Protein AF-A0A9X4BJ45-F1 (afdb_monomer_lite)

InterPro domains:
  IPR012823 Flagellar export FliJ [PF02050] (4-134)
  IPR012823 Flagellar export FliJ [TIGR02473] (4-134)
  IPR052570 Flagellar FliJ [PTHR38786] (2-135)
  IPR053716 Flagellar assembly and chemotaxis effector [G3DSA:1.10.287.1700] (1-138)

Secondary structure (DSSP, 8-state):
--HHHHHHHHHHHHHHHHHHHHHHHHHHHHHHHHHHHHHHHHHHHHHHHHS---S--HHHHHHHHHHHHHHHHHHHHHHHHHHHHHHHHHHHHHHHHHHHHHHHHHHHHHHHHHHHHHHHHHHHHHHHHHHHHHS--PPP----

Radius of gyration: 35.53 Å; chains: 1; bounding box: 84×29×111 Å

pLDDT: mean 88.71, std 12.96, range [43.03, 98.62]

Sequence (144 aa):
MNSRRLKTIRQLADLREREQARRYAAEQRVAEAQARRLDDIERYIAEYEGARLGTLAPALLANHLAFVAQLGEAREQQRRQVANAALACEAERGRLVEARRGAAVYERLSDTLAARERAEAESRAQGELDEHGQHPRTPTDQRR

Organism: NCBI:txid2983605

Structure (mmCIF, N/CA/C/O backbone):
data_AF-A0A9X4BJ45-F1
#
_entry.id   AF-A0A9X4BJ45-F1
#
loop_
_atom_site.group_PDB
_atom_site.id
_atom_site.type_symbol
_atom_site.label_atom_id
_atom_site.label_alt_id
_atom_site.label_comp_id
_atom_site.label_asym_id
_atom_site.label_entity_id
_atom_site.label_seq_id
_atom_site.pdbx_PDB_ins_code
_atom_site.Cartn_x
_atom_site.Cartn_y
_atom_site.Cartn_z
_atom_site.occupancy
_atom_site.B_iso_or_equiv
_atom_site.auth_seq_id
_atom_site.auth_comp_id
_atom_site.auth_asym_id
_atom_site.auth_atom_id
_atom_site.pdbx_PDB_model_num
ATOM 1 N N . MET A 1 1 ? 18.385 11.209 -31.054 1.00 58.72 1 MET A N 1
ATOM 2 C CA . MET A 1 1 ? 18.155 10.696 -29.682 1.00 58.72 1 MET A CA 1
ATOM 3 C C . MET A 1 1 ? 18.912 9.380 -29.578 1.00 58.72 1 MET A C 1
ATOM 5 O O . MET A 1 1 ? 18.693 8.533 -30.425 1.00 58.72 1 MET A O 1
ATOM 9 N N . ASN A 1 2 ? 19.863 9.239 -28.649 1.00 73.94 2 ASN A N 1
ATOM 10 C CA . ASN A 1 2 ? 20.831 8.128 -28.686 1.00 73.94 2 ASN A CA 1
ATOM 11 C C . ASN A 1 2 ? 20.325 6.933 -27.861 1.00 73.94 2 ASN A C 1
ATOM 13 O O . ASN A 1 2 ? 19.877 7.139 -26.730 1.00 73.94 2 ASN A O 1
ATOM 17 N N . SER A 1 3 ? 20.469 5.705 -28.373 1.00 78.06 3 SER A N 1
ATOM 18 C CA . SER A 1 3 ? 20.033 4.445 -27.731 1.00 78.06 3 SER A CA 1
ATOM 19 C C . SER A 1 3 ? 20.503 4.302 -26.273 1.00 78.06 3 SER A C 1
ATOM 21 O O . SER A 1 3 ? 19.721 3.967 -25.380 1.00 78.06 3 SER A O 1
ATOM 23 N N . ARG A 1 4 ? 21.731 4.747 -25.963 1.00 83.88 4 ARG A N 1
ATOM 24 C CA . ARG A 1 4 ? 22.251 4.801 -24.584 1.00 83.88 4 ARG A CA 1
ATOM 25 C C . ARG A 1 4 ? 21.410 5.667 -23.636 1.00 83.88 4 ARG A C 1
ATOM 27 O O . ARG A 1 4 ? 21.177 5.259 -22.504 1.00 83.88 4 ARG A O 1
ATOM 34 N N . ARG A 1 5 ? 20.947 6.845 -24.078 1.00 87.81 5 ARG A N 1
ATOM 35 C CA . ARG A 1 5 ? 20.124 7.747 -23.247 1.00 87.81 5 ARG A CA 1
ATOM 36 C C . ARG A 1 5 ? 18.744 7.150 -22.993 1.00 87.81 5 ARG A C 1
ATOM 38 O O . ARG A 1 5 ? 18.255 7.226 -21.872 1.00 87.81 5 ARG A O 1
ATOM 45 N N . LEU A 1 6 ? 18.142 6.527 -24.006 1.00 89.00 6 LEU A N 1
ATOM 46 C CA . LEU A 1 6 ? 16.838 5.886 -23.853 1.00 89.00 6 LEU A CA 1
ATOM 47 C C . LEU A 1 6 ? 16.898 4.702 -22.880 1.00 89.00 6 LEU A C 1
ATOM 49 O O . LEU A 1 6 ? 16.036 4.588 -22.014 1.00 89.00 6 LEU A O 1
ATOM 53 N N . LYS A 1 7 ? 17.956 3.884 -22.947 1.00 88.50 7 LYS A N 1
ATOM 54 C CA . LYS A 1 7 ? 18.186 2.798 -21.985 1.00 88.50 7 LYS A CA 1
ATOM 55 C C . LYS A 1 7 ? 18.253 3.312 -20.543 1.00 88.50 7 LYS A C 1
ATOM 57 O O . LYS A 1 7 ? 17.657 2.701 -19.661 1.00 88.50 7 LYS A O 1
ATOM 62 N N . THR A 1 8 ? 18.926 4.441 -20.308 1.00 92.44 8 THR A N 1
ATOM 63 C CA . THR A 1 8 ? 18.978 5.084 -18.984 1.00 92.44 8 THR A CA 1
ATOM 64 C C . THR A 1 8 ? 17.608 5.597 -18.537 1.00 92.44 8 THR A C 1
ATOM 66 O O . THR A 1 8 ? 17.234 5.398 -17.385 1.00 92.44 8 THR A O 1
ATOM 69 N N . ILE A 1 9 ? 16.835 6.219 -19.434 1.00 92.94 9 ILE A N 1
ATOM 70 C CA . ILE A 1 9 ? 15.478 6.691 -19.115 1.00 92.94 9 ILE A CA 1
ATOM 71 C C . ILE A 1 9 ? 14.560 5.513 -18.767 1.00 92.94 9 ILE A C 1
ATOM 73 O O . ILE A 1 9 ? 13.836 5.590 -17.777 1.00 92.94 9 ILE A O 1
ATOM 77 N N . ARG A 1 10 ? 14.643 4.403 -19.512 1.00 92.75 10 ARG A N 1
ATOM 78 C CA . ARG A 1 10 ? 13.910 3.168 -19.206 1.00 92.75 10 ARG A CA 1
ATOM 79 C C . ARG A 1 10 ? 14.272 2.634 -17.822 1.00 92.75 10 ARG A C 1
ATOM 81 O O . ARG A 1 10 ? 13.388 2.418 -17.009 1.00 92.75 10 ARG A O 1
ATOM 88 N N . GLN A 1 11 ? 15.566 2.518 -17.515 1.00 93.94 11 GLN A N 1
ATOM 89 C CA . GLN A 1 11 ? 16.019 2.084 -16.188 1.00 93.94 11 GLN A CA 1
ATOM 90 C C . GLN A 1 11 ? 15.477 2.982 -15.068 1.00 93.94 11 GLN A C 1
ATOM 92 O O . GLN A 1 11 ? 15.063 2.483 -14.026 1.00 93.94 11 GLN A O 1
ATOM 97 N N . LEU A 1 12 ? 15.449 4.301 -15.277 1.00 95.50 12 LEU A N 1
ATOM 98 C CA . LEU A 1 12 ? 14.880 5.232 -14.305 1.00 95.50 12 LEU A CA 1
ATOM 99 C C . LEU A 1 12 ? 13.362 5.048 -14.148 1.00 95.50 12 LEU A C 1
ATOM 101 O O . LEU A 1 12 ? 12.853 5.139 -13.032 1.00 95.50 12 LEU A O 1
ATOM 105 N N . ALA A 1 13 ? 12.641 4.788 -15.240 1.00 94.75 13 ALA A N 1
ATOM 106 C CA . ALA A 1 13 ? 11.210 4.503 -15.203 1.00 94.75 13 ALA A CA 1
ATOM 107 C C . ALA A 1 13 ? 10.909 3.194 -14.451 1.00 94.75 13 ALA A C 1
ATOM 109 O O . ALA A 1 13 ? 10.059 3.202 -13.563 1.00 94.75 13 ALA A O 1
ATOM 110 N N . ASP A 1 14 ? 11.670 2.127 -14.706 1.00 95.19 14 ASP A N 1
ATOM 111 C CA . ASP A 1 14 ? 11.542 0.842 -14.002 1.00 95.19 14 ASP A CA 1
ATOM 112 C C . ASP A 1 14 ? 11.803 0.996 -12.495 1.00 95.19 14 ASP A C 1
ATOM 114 O O . ASP A 1 14 ? 11.106 0.417 -11.660 1.00 95.19 14 ASP A O 1
ATOM 118 N N . LEU A 1 15 ? 12.814 1.789 -12.119 1.00 96.62 15 LEU A N 1
ATOM 119 C CA . LEU A 1 15 ? 13.113 2.075 -10.714 1.00 96.62 15 LEU A CA 1
ATOM 120 C C . LEU A 1 15 ? 11.959 2.816 -10.032 1.00 96.62 15 LEU A C 1
ATOM 122 O O . LEU A 1 15 ? 11.574 2.442 -8.924 1.00 96.62 15 LEU A O 1
ATOM 126 N N . ARG A 1 16 ? 11.381 3.817 -10.704 1.00 96.00 16 ARG A N 1
ATOM 127 C CA . ARG A 1 16 ? 10.213 4.557 -10.206 1.00 96.00 16 ARG A CA 1
ATOM 128 C C . ARG A 1 16 ? 8.994 3.656 -10.054 1.00 96.00 16 ARG A C 1
ATOM 130 O O . ARG A 1 16 ? 8.321 3.732 -9.032 1.00 96.00 16 ARG A O 1
ATOM 137 N N . GLU A 1 17 ? 8.727 2.780 -11.022 1.00 97.31 17 GLU A N 1
ATOM 138 C CA . GLU A 1 17 ? 7.636 1.808 -10.921 1.00 97.31 17 GLU A CA 1
ATOM 139 C C . GLU A 1 17 ? 7.821 0.893 -9.705 1.00 97.31 17 GLU A C 1
ATOM 141 O O . GLU A 1 17 ? 6.902 0.727 -8.903 1.00 97.31 17 GLU A O 1
ATOM 146 N N . ARG A 1 18 ? 9.025 0.339 -9.520 1.00 97.88 18 ARG A N 1
ATOM 147 C CA . ARG A 1 18 ? 9.338 -0.541 -8.384 1.00 97.88 18 ARG A CA 1
ATOM 148 C C . ARG A 1 18 ? 9.207 0.174 -7.047 1.00 97.88 18 ARG A C 1
ATOM 150 O O . ARG A 1 18 ? 8.698 -0.410 -6.093 1.00 97.88 18 ARG A O 1
ATOM 157 N N . GLU A 1 19 ? 9.676 1.414 -6.958 1.00 97.75 19 GLU A N 1
ATOM 158 C CA . GLU A 1 19 ? 9.511 2.232 -5.758 1.00 97.75 19 GLU A CA 1
ATOM 159 C C . GLU A 1 19 ? 8.027 2.449 -5.454 1.00 97.75 19 GLU A C 1
ATOM 161 O O . GLU A 1 19 ? 7.578 2.221 -4.330 1.00 97.75 19 GLU A O 1
ATOM 166 N N . GLN A 1 20 ? 7.250 2.799 -6.473 1.00 97.88 20 GLN A N 1
ATOM 167 C CA . GLN A 1 20 ? 5.827 3.049 -6.332 1.00 97.88 20 GLN A CA 1
ATOM 168 C C . GLN A 1 20 ? 5.043 1.779 -5.968 1.00 97.88 20 GLN A C 1
ATOM 170 O O . GLN A 1 20 ? 4.125 1.828 -5.152 1.00 97.88 20 GLN A O 1
ATOM 175 N N . ALA A 1 21 ? 5.454 0.621 -6.488 1.00 98.06 21 ALA A N 1
ATOM 176 C CA . ALA A 1 21 ? 4.894 -0.673 -6.117 1.00 98.06 21 ALA A CA 1
ATOM 177 C C . ALA A 1 21 ? 5.170 -1.011 -4.645 1.00 98.06 21 ALA A C 1
ATOM 179 O O . ALA A 1 21 ? 4.289 -1.520 -3.953 1.00 98.06 21 ALA A O 1
ATOM 180 N N . ARG A 1 22 ? 6.368 -0.688 -4.136 1.00 98.31 22 ARG A N 1
ATOM 181 C CA . ARG A 1 22 ? 6.707 -0.862 -2.713 1.00 98.31 22 ARG A CA 1
ATOM 182 C C . ARG A 1 22 ? 5.863 0.037 -1.815 1.00 98.31 22 ARG A C 1
ATOM 184 O O . ARG A 1 22 ? 5.405 -0.436 -0.779 1.00 98.31 22 ARG A O 1
ATOM 191 N N . ARG A 1 23 ? 5.653 1.297 -2.211 1.00 98.06 23 ARG A N 1
ATOM 192 C CA . ARG A 1 23 ? 4.795 2.250 -1.484 1.00 98.06 23 ARG A CA 1
ATOM 193 C C . ARG A 1 23 ? 3.348 1.769 -1.444 1.00 98.06 23 ARG A C 1
ATOM 195 O O . ARG A 1 23 ? 2.792 1.639 -0.362 1.00 98.06 23 ARG A O 1
ATOM 202 N N . TYR A 1 24 ? 2.790 1.383 -2.592 1.00 98.44 24 TYR A N 1
ATOM 203 C CA . TYR A 1 24 ? 1.451 0.796 -2.663 1.00 98.44 24 TYR A CA 1
ATOM 204 C C . TYR A 1 24 ? 1.312 -0.443 -1.764 1.00 98.44 24 TYR A C 1
ATOM 206 O O . TYR A 1 24 ? 0.385 -0.526 -0.966 1.00 98.44 24 TYR A O 1
ATOM 214 N N . ALA A 1 25 ? 2.274 -1.369 -1.808 1.00 98.38 25 ALA A N 1
ATOM 215 C CA . ALA A 1 25 ? 2.258 -2.556 -0.953 1.00 98.38 25 ALA A CA 1
ATOM 216 C C . ALA A 1 25 ? 2.414 -2.240 0.548 1.00 98.38 25 ALA A C 1
ATOM 218 O O . ALA A 1 25 ? 2.042 -3.059 1.390 1.00 98.38 25 ALA A O 1
ATOM 219 N N . ALA A 1 26 ? 3.025 -1.110 0.912 1.00 98.12 26 ALA A N 1
ATOM 220 C CA . ALA A 1 26 ? 3.093 -0.654 2.298 1.00 98.12 26 ALA A CA 1
ATOM 221 C C . ALA A 1 26 ? 1.736 -0.099 2.754 1.00 98.12 26 ALA A C 1
ATOM 223 O O . ALA A 1 26 ? 1.221 -0.553 3.773 1.00 98.12 26 ALA A O 1
ATOM 224 N N . GLU A 1 27 ? 1.122 0.787 1.965 1.00 97.88 27 GLU A N 1
ATOM 225 C CA . GLU A 1 27 ? -0.207 1.338 2.269 1.00 97.88 27 GLU A CA 1
ATOM 226 C C . GLU A 1 27 ? -1.291 0.261 2.300 1.00 97.88 27 GLU A C 1
ATOM 228 O O . GLU A 1 27 ? -2.147 0.263 3.181 1.00 97.88 27 GLU A O 1
ATOM 233 N N . GLN A 1 28 ? -1.216 -0.726 1.405 1.00 98.19 28 GLN A N 1
ATOM 234 C CA . GLN A 1 28 ? -2.128 -1.864 1.420 1.00 98.19 28 GLN A CA 1
ATOM 235 C C . GLN A 1 28 ? -2.044 -2.636 2.746 1.00 98.19 28 GLN A C 1
ATOM 237 O O . GLN A 1 28 ? -3.071 -2.943 3.346 1.00 98.19 28 GLN A O 1
ATOM 242 N N . ARG A 1 29 ? -0.830 -2.895 3.253 1.00 98.38 29 ARG A N 1
ATOM 243 C CA . ARG A 1 29 ? -0.639 -3.559 4.554 1.00 98.38 29 ARG A CA 1
ATOM 244 C C . ARG A 1 29 ? -1.194 -2.732 5.712 1.00 98.38 29 ARG A C 1
ATOM 246 O O . ARG A 1 29 ? -1.762 -3.305 6.639 1.00 98.38 29 ARG A O 1
ATOM 253 N N . VAL A 1 30 ? -1.054 -1.407 5.660 1.00 98.19 30 VAL A N 1
ATOM 254 C CA . VAL A 1 30 ? -1.653 -0.506 6.656 1.00 98.19 30 VAL A CA 1
ATOM 255 C C . VAL A 1 30 ? -3.179 -0.581 6.594 1.00 98.19 30 VAL A C 1
ATOM 257 O O . VAL A 1 30 ? -3.808 -0.782 7.630 1.00 98.19 30 VAL A O 1
ATOM 260 N N . ALA A 1 31 ? -3.779 -0.486 5.406 1.00 98.31 31 ALA A N 1
ATOM 261 C CA . ALA A 1 31 ? -5.227 -0.577 5.233 1.00 98.31 31 ALA A CA 1
ATOM 262 C C . ALA A 1 31 ? -5.786 -1.920 5.733 1.00 98.31 31 ALA A C 1
ATOM 264 O O . ALA A 1 31 ? -6.765 -1.939 6.479 1.00 98.31 31 ALA A O 1
ATOM 265 N N . GLU A 1 32 ? -5.125 -3.033 5.405 1.00 98.31 32 GLU A N 1
ATOM 266 C CA . GLU A 1 32 ? -5.492 -4.366 5.893 1.00 98.31 32 GLU A CA 1
ATOM 267 C C . GLU A 1 32 ? -5.399 -4.468 7.422 1.00 98.31 32 GLU A C 1
ATOM 269 O O . GLU A 1 32 ? -6.297 -5.016 8.059 1.00 98.31 32 GLU A O 1
ATOM 274 N N . ALA A 1 33 ? -4.343 -3.921 8.031 1.00 98.25 33 ALA A N 1
ATOM 275 C CA . ALA A 1 33 ? -4.189 -3.919 9.484 1.00 98.25 33 ALA A CA 1
ATOM 276 C C . ALA A 1 33 ? -5.280 -3.089 10.179 1.00 98.25 33 ALA A C 1
ATOM 278 O O . ALA A 1 33 ? -5.845 -3.530 11.181 1.00 98.25 33 ALA A O 1
ATOM 279 N N . GLN A 1 34 ? -5.615 -1.916 9.633 1.00 98.12 34 GLN A N 1
ATOM 280 C CA . GLN A 1 34 ? -6.676 -1.066 10.176 1.00 98.12 34 GLN A CA 1
A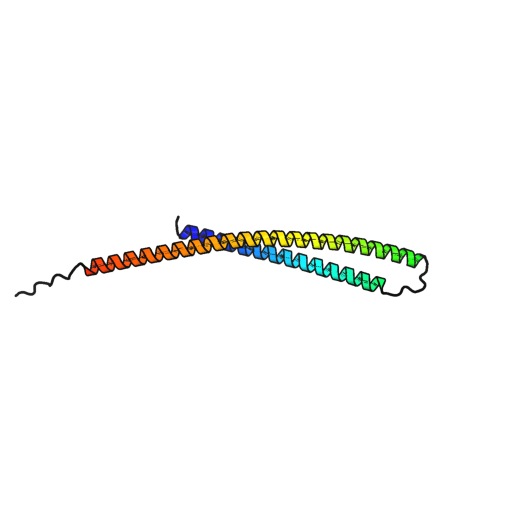TOM 281 C C . GLN A 1 34 ? -8.054 -1.723 10.047 1.00 98.12 34 GLN A C 1
ATOM 283 O O . GLN A 1 34 ? -8.862 -1.627 10.971 1.00 98.12 34 GLN A O 1
ATOM 288 N N . ALA A 1 35 ? -8.314 -2.413 8.932 1.00 98.31 35 ALA A N 1
ATOM 289 C CA . ALA A 1 35 ? -9.558 -3.145 8.718 1.00 98.31 35 ALA A CA 1
ATOM 290 C C . ALA A 1 35 ? -9.701 -4.324 9.692 1.00 98.31 35 ALA A C 1
ATOM 292 O O . ALA A 1 35 ? -10.756 -4.482 10.296 1.00 98.31 35 ALA A O 1
ATOM 293 N N . ARG A 1 36 ? -8.630 -5.099 9.915 1.00 98.38 36 ARG A N 1
ATOM 294 C CA . ARG A 1 36 ? -8.628 -6.184 10.916 1.00 98.38 36 ARG A CA 1
ATOM 295 C C . ARG A 1 36 ? -8.899 -5.660 12.320 1.00 98.38 36 ARG A C 1
ATOM 297 O O . ARG A 1 36 ? -9.752 -6.189 13.014 1.00 98.38 36 ARG A O 1
ATOM 304 N N . ARG A 1 37 ? -8.236 -4.568 12.709 1.00 97.69 37 ARG A N 1
ATOM 305 C CA . ARG A 1 37 ? -8.472 -3.936 14.011 1.00 97.69 37 ARG A CA 1
ATOM 306 C C . ARG A 1 37 ? -9.919 -3.451 14.171 1.00 97.69 37 ARG A C 1
ATOM 308 O O . ARG A 1 37 ? -10.438 -3.490 15.280 1.00 97.69 37 ARG A O 1
ATOM 315 N N . LEU A 1 38 ? -10.558 -2.972 13.100 1.00 98.25 38 LEU A N 1
ATOM 316 C CA . LEU A 1 38 ? -11.976 -2.610 13.142 1.00 98.25 38 LEU A CA 1
ATOM 317 C C . LEU A 1 38 ? -12.859 -3.840 13.372 1.00 98.25 38 LEU A C 1
ATOM 319 O O . LEU A 1 38 ? -13.710 -3.789 14.254 1.00 98.25 38 LEU A O 1
ATOM 323 N N . ASP A 1 39 ? -12.617 -4.929 12.638 1.00 98.12 39 ASP A N 1
ATOM 324 C CA . ASP A 1 39 ? -13.338 -6.198 12.812 1.00 98.12 39 ASP A CA 1
ATOM 325 C C . ASP A 1 39 ? -13.205 -6.729 14.248 1.00 98.12 39 ASP A C 1
ATOM 327 O O . ASP A 1 39 ? -14.197 -7.112 14.866 1.00 98.12 39 ASP A O 1
ATOM 331 N N . ASP A 1 40 ? -12.001 -6.663 14.824 1.00 97.19 40 ASP A N 1
ATOM 332 C CA . ASP A 1 40 ? -11.752 -7.060 16.212 1.00 97.19 40 ASP A CA 1
ATOM 333 C C . ASP A 1 40 ? -12.569 -6.213 17.208 1.00 97.19 40 ASP A C 1
ATOM 335 O O . ASP A 1 40 ? -13.159 -6.755 18.144 1.00 97.19 40 ASP A O 1
ATOM 339 N N . ILE A 1 41 ? -12.640 -4.889 17.009 1.00 95.81 41 ILE A N 1
ATOM 340 C CA . ILE A 1 41 ? -13.437 -3.986 17.860 1.00 95.81 41 ILE A CA 1
ATOM 341 C C . ILE A 1 41 ? -14.933 -4.274 17.710 1.00 95.81 41 ILE A C 1
ATOM 343 O O . ILE A 1 41 ? -15.649 -4.333 18.708 1.00 95.81 41 ILE A O 1
ATOM 347 N N . GLU A 1 42 ? -15.420 -4.449 16.483 1.00 95.75 42 GLU A N 1
ATOM 348 C CA . GLU A 1 42 ? -16.834 -4.724 16.214 1.00 95.75 42 GLU A CA 1
ATOM 349 C C . GLU A 1 42 ? -17.265 -6.068 16.808 1.00 95.75 42 GLU A C 1
ATOM 351 O O . GLU A 1 42 ? -18.322 -6.155 17.436 1.00 95.75 42 GLU A O 1
ATOM 356 N N . ARG A 1 43 ? -16.410 -7.087 16.697 1.00 95.75 43 ARG A N 1
ATOM 357 C CA . ARG A 1 43 ? -16.615 -8.391 17.328 1.00 95.75 43 ARG A CA 1
ATOM 358 C C . ARG A 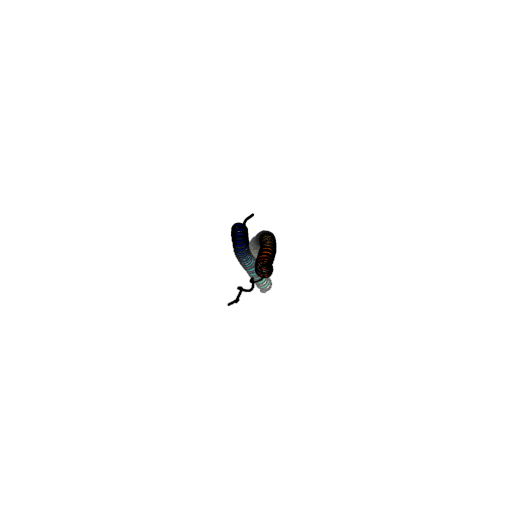1 43 ? -16.632 -8.285 18.846 1.00 95.75 43 ARG A C 1
ATOM 360 O O . ARG A 1 43 ? -17.552 -8.801 19.472 1.00 95.75 43 ARG A O 1
ATOM 367 N N . TYR A 1 44 ? -15.665 -7.578 19.429 1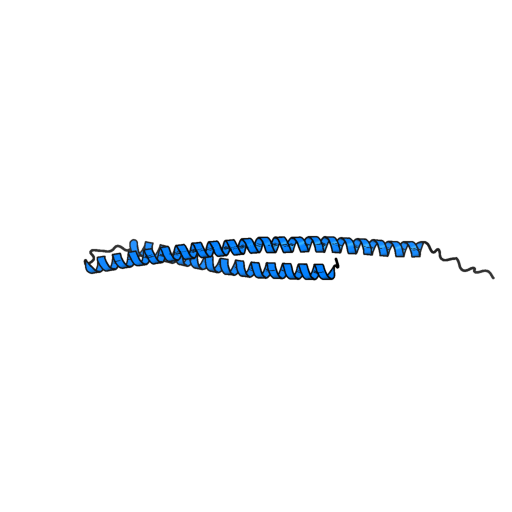.00 94.12 44 TYR A N 1
ATOM 368 C CA . TYR A 1 44 ? -15.613 -7.361 20.871 1.00 94.12 44 TYR A CA 1
ATOM 369 C C . TYR A 1 44 ? -16.873 -6.659 21.391 1.00 94.12 44 TYR A C 1
ATOM 371 O O . TYR A 1 44 ? -17.427 -7.072 22.405 1.00 94.12 44 TYR A O 1
ATOM 379 N N . ILE A 1 45 ? -17.365 -5.637 20.682 1.00 91.88 45 ILE A N 1
ATOM 380 C CA . ILE A 1 45 ? -18.621 -4.953 21.024 1.00 91.88 45 ILE A CA 1
ATOM 381 C C . ILE A 1 45 ? -19.799 -5.930 20.976 1.00 91.88 45 ILE A C 1
ATOM 383 O O . ILE A 1 45 ? -20.567 -5.994 21.931 1.00 91.88 45 ILE A O 1
ATOM 387 N N . ALA A 1 46 ? -19.923 -6.720 19.906 1.00 90.94 46 ALA A N 1
ATOM 388 C CA . ALA A 1 46 ? -21.013 -7.683 19.761 1.00 90.94 46 ALA A CA 1
ATOM 389 C C . ALA A 1 46 ? -20.998 -8.758 20.865 1.00 90.94 46 ALA A C 1
ATOM 391 O O . ALA A 1 46 ? -22.044 -9.108 21.413 1.00 90.94 46 ALA A O 1
ATOM 392 N N . GLU A 1 47 ? -19.815 -9.259 21.225 1.00 90.81 47 GLU A N 1
ATOM 393 C CA . GLU A 1 47 ? -19.636 -10.202 22.333 1.00 90.81 47 GLU A CA 1
ATOM 394 C C . GLU A 1 47 ? -19.974 -9.560 23.686 1.00 90.81 47 GLU A C 1
ATOM 396 O O . GLU A 1 47 ? -20.630 -10.182 24.525 1.00 90.81 47 GLU A O 1
ATOM 401 N N . TYR A 1 48 ? -19.571 -8.303 23.886 1.00 87.88 48 TYR A N 1
ATOM 402 C CA . TYR A 1 48 ? -19.819 -7.555 25.114 1.00 87.88 48 TYR A CA 1
ATOM 403 C C . TYR A 1 48 ? -21.308 -7.234 25.319 1.00 87.88 48 TYR A C 1
ATOM 405 O O . TYR A 1 48 ? -21.813 -7.367 26.431 1.00 87.88 48 TYR A O 1
ATOM 413 N N . GLU A 1 49 ? -22.027 -6.863 24.257 1.00 84.38 49 GLU A N 1
ATOM 414 C CA . GLU A 1 49 ? -23.478 -6.624 24.285 1.00 84.38 49 GLU A CA 1
ATOM 415 C C . GLU A 1 49 ? -24.286 -7.929 24.414 1.00 84.38 49 GLU A C 1
ATOM 417 O O . GLU A 1 49 ? -25.341 -7.953 25.051 1.00 84.38 49 GLU A O 1
ATOM 422 N N . GLY A 1 50 ? -23.796 -9.031 23.835 1.00 79.12 50 GLY A N 1
ATOM 423 C CA . GLY A 1 50 ? -24.427 -10.352 23.915 1.00 79.12 50 GLY A CA 1
ATOM 424 C C . GLY A 1 50 ? -24.275 -11.043 25.277 1.00 79.12 50 GLY A C 1
ATOM 425 O O . GLY A 1 50 ? -25.050 -11.949 25.606 1.00 79.12 50 GLY A O 1
ATOM 426 N N . ALA A 1 51 ? -23.304 -10.622 26.092 1.00 79.38 51 ALA A N 1
ATOM 427 C CA . ALA A 1 51 ? -23.132 -11.118 27.449 1.00 79.38 51 ALA A CA 1
ATOM 428 C C . ALA A 1 51 ? -24.313 -10.664 28.325 1.00 79.38 51 ALA A C 1
ATOM 430 O O . ALA A 1 51 ? -24.456 -9.489 28.652 1.00 79.38 51 ALA A O 1
ATOM 431 N N . ARG A 1 52 ? -25.184 -11.607 28.722 1.00 62.34 52 ARG A N 1
ATOM 432 C CA . ARG A 1 52 ? -26.344 -11.319 29.583 1.00 62.34 52 ARG A CA 1
ATOM 433 C C . ARG A 1 52 ? -25.902 -10.648 30.882 1.00 62.34 52 ARG A C 1
ATOM 435 O O . ARG A 1 52 ? -25.379 -11.295 31.788 1.00 62.34 52 ARG A O 1
ATOM 442 N N . LEU A 1 53 ? -26.212 -9.366 30.996 1.00 65.31 53 LEU A N 1
ATOM 443 C CA . LEU A 1 53 ? -26.145 -8.632 32.246 1.00 65.31 53 LEU A CA 1
ATOM 444 C C . LEU A 1 53 ? -27.348 -9.075 33.084 1.00 65.31 53 LEU A C 1
ATOM 446 O O . LEU A 1 53 ? -28.493 -8.807 32.727 1.00 65.31 53 LEU A O 1
ATOM 450 N N . GLY A 1 54 ? -27.104 -9.829 34.159 1.00 67.94 54 GLY A N 1
ATOM 451 C CA . GLY A 1 54 ? -28.141 -10.166 35.140 1.00 67.94 54 GLY A CA 1
ATOM 452 C C . GLY A 1 54 ? -28.692 -8.917 35.844 1.00 67.94 54 GLY A C 1
ATOM 453 O O . GLY A 1 54 ? -28.495 -7.789 35.397 1.00 67.94 54 GLY A O 1
ATOM 454 N N . THR A 1 55 ? -29.353 -9.081 36.991 1.00 65.19 55 THR A N 1
ATOM 455 C CA . THR A 1 55 ? -29.743 -7.941 37.841 1.00 65.19 55 THR A CA 1
ATOM 456 C C . THR A 1 55 ? -28.497 -7.209 38.351 1.00 65.19 55 THR A C 1
ATOM 458 O O . THR A 1 55 ? -27.923 -7.578 39.375 1.00 65.19 55 THR A O 1
ATOM 461 N N . LEU A 1 56 ? -28.050 -6.194 37.609 1.00 69.69 56 LEU A N 1
ATOM 462 C CA . LEU A 1 56 ? -26.927 -5.340 37.972 1.00 69.69 56 LEU A CA 1
ATOM 463 C C . LEU A 1 56 ? -27.358 -4.303 39.010 1.00 69.69 56 LEU A C 1
ATOM 465 O O . LEU A 1 56 ? -28.430 -3.706 38.914 1.00 69.69 56 LEU A O 1
ATOM 469 N N . ALA A 1 57 ? -26.478 -4.036 39.974 1.00 76.00 57 ALA A N 1
ATOM 470 C CA . ALA A 1 57 ? -26.619 -2.878 40.847 1.00 76.00 57 ALA A CA 1
ATOM 471 C C . ALA A 1 57 ? -26.589 -1.572 40.014 1.00 76.00 57 ALA A C 1
ATOM 473 O O . ALA A 1 57 ? -25.843 -1.505 39.033 1.00 76.00 57 ALA A O 1
ATOM 474 N N . PRO A 1 58 ? -27.310 -0.503 40.407 1.00 77.00 58 PRO A N 1
ATOM 475 C CA . PRO A 1 58 ? -27.396 0.741 39.629 1.00 77.00 58 PRO A CA 1
ATOM 476 C C . PRO A 1 58 ? -26.042 1.367 39.247 1.00 77.00 58 PRO A C 1
ATOM 478 O O . PRO A 1 58 ? -25.884 1.876 38.141 1.00 77.00 58 PRO A O 1
ATOM 481 N N . ALA A 1 59 ? -25.035 1.282 40.123 1.00 78.06 59 ALA A N 1
ATOM 482 C CA . ALA A 1 59 ? -23.682 1.770 39.834 1.00 78.06 59 ALA A CA 1
ATOM 483 C C . ALA A 1 59 ? -22.971 0.957 38.731 1.00 78.06 59 ALA A C 1
ATOM 485 O O . ALA A 1 59 ? -22.243 1.518 37.915 1.00 78.06 59 ALA A O 1
ATOM 486 N N . LEU A 1 60 ? -23.211 -0.358 38.667 1.00 82.50 60 LEU A N 1
ATOM 487 C CA . LEU A 1 60 ? -22.665 -1.219 37.613 1.00 82.50 60 LEU A CA 1
ATOM 488 C C . LEU A 1 60 ? -23.339 -0.948 36.266 1.00 82.50 60 LEU A C 1
ATOM 490 O O . LEU A 1 60 ? -22.674 -1.003 35.235 1.00 82.50 60 LEU A O 1
ATOM 494 N N . LEU A 1 61 ? -24.626 -0.591 36.277 1.00 83.38 61 LEU A N 1
ATOM 495 C CA . LEU A 1 61 ? -25.342 -0.171 35.075 1.00 83.38 61 LEU A CA 1
ATOM 496 C C . LEU A 1 61 ? -24.776 1.141 34.506 1.00 83.38 61 LEU A C 1
ATOM 498 O O . LEU A 1 61 ? -24.533 1.229 33.306 1.00 83.38 61 LEU A O 1
ATOM 502 N N . ALA A 1 62 ? -24.508 2.137 35.357 1.00 85.81 62 ALA A N 1
ATOM 503 C CA . ALA A 1 62 ? -23.900 3.399 34.927 1.00 85.81 62 ALA A CA 1
ATOM 504 C C . ALA A 1 62 ? -22.500 3.196 34.315 1.00 85.81 62 ALA A C 1
ATOM 506 O O . ALA A 1 62 ? -22.211 3.732 33.245 1.00 85.81 62 ALA A O 1
ATOM 507 N N . ASN A 1 63 ? -21.657 2.373 34.950 1.00 86.56 63 ASN A N 1
ATOM 508 C CA . ASN A 1 63 ? -20.329 2.035 34.426 1.00 86.56 63 ASN A CA 1
ATOM 509 C C . ASN A 1 63 ? -20.407 1.305 33.080 1.00 86.56 63 ASN A C 1
ATOM 511 O O . ASN A 1 63 ? -19.629 1.595 32.174 1.00 86.56 63 ASN A O 1
ATOM 515 N N . HIS A 1 64 ? -21.357 0.380 32.940 1.00 86.06 64 HIS A N 1
ATOM 516 C CA . HIS A 1 64 ? -21.580 -0.338 31.692 1.00 86.06 64 HIS A CA 1
ATOM 517 C C . HIS A 1 64 ? -21.952 0.618 30.548 1.00 86.06 64 HIS A C 1
ATOM 519 O O . HIS A 1 64 ? -21.321 0.584 29.495 1.00 86.06 64 HIS A O 1
ATOM 525 N N . LEU A 1 65 ? -22.907 1.528 30.771 1.00 87.25 65 LEU A N 1
ATOM 526 C CA . LEU A 1 65 ? -23.307 2.520 29.766 1.00 87.25 65 LEU A CA 1
ATOM 527 C C . LEU A 1 65 ? -22.146 3.437 29.353 1.00 87.25 65 LEU A C 1
ATOM 529 O O . LEU A 1 65 ? -21.973 3.711 28.166 1.00 87.25 65 LEU A O 1
ATOM 533 N N . ALA A 1 66 ? -21.328 3.880 30.313 1.00 90.38 66 ALA A N 1
ATOM 534 C CA . ALA A 1 66 ? -20.1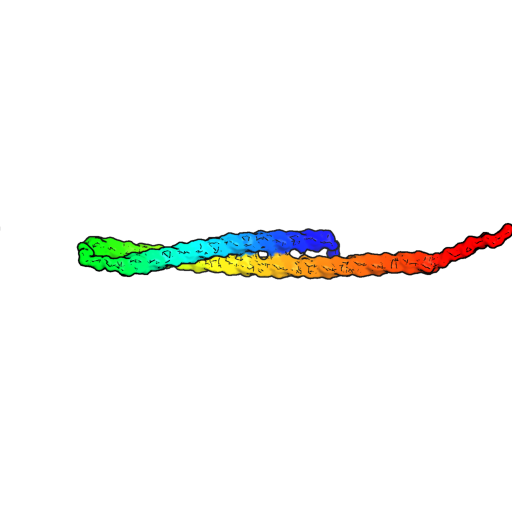54 4.702 30.029 1.00 90.38 66 ALA A CA 1
ATOM 535 C C . ALA A 1 66 ? -19.122 3.954 29.169 1.00 90.38 66 ALA A C 1
ATOM 537 O O . ALA A 1 66 ? -18.578 4.518 28.220 1.00 90.38 66 ALA A O 1
ATOM 538 N N . PHE A 1 67 ? -18.882 2.675 29.460 1.00 90.44 67 PHE A N 1
ATOM 539 C CA . PHE A 1 67 ? -17.955 1.853 28.688 1.00 90.44 67 PHE A CA 1
ATOM 540 C C . PHE A 1 67 ? -18.461 1.576 27.265 1.00 90.44 67 PHE A C 1
ATOM 542 O O . PHE A 1 67 ? -17.694 1.690 26.311 1.00 90.44 67 PHE A O 1
ATOM 549 N N . VAL A 1 68 ? -19.757 1.294 27.092 1.00 89.88 68 VAL A N 1
ATOM 550 C CA . VAL A 1 68 ? -20.372 1.138 25.761 1.00 89.88 68 VAL A CA 1
ATOM 551 C C . VAL A 1 68 ? -20.234 2.420 24.935 1.00 89.88 68 VAL A C 1
ATOM 553 O O . VAL A 1 68 ? -19.889 2.357 23.755 1.00 89.88 68 VAL A O 1
ATOM 556 N N . ALA A 1 69 ? -20.430 3.591 25.548 1.00 91.62 69 ALA A N 1
ATOM 557 C CA . ALA A 1 69 ? -20.219 4.868 24.870 1.00 91.62 69 ALA A CA 1
ATOM 558 C C . ALA A 1 69 ? -18.759 5.038 24.405 1.00 91.62 69 ALA A C 1
ATOM 560 O O . ALA A 1 69 ? -18.521 5.360 23.240 1.00 91.62 69 ALA A O 1
ATOM 561 N N . GLN A 1 70 ? -17.785 4.734 25.272 1.00 94.62 70 GLN A N 1
ATOM 562 C CA . GLN A 1 70 ? -16.359 4.768 24.923 1.00 94.62 70 GLN A CA 1
ATOM 563 C C . GLN A 1 70 ? -16.005 3.792 23.791 1.00 94.62 70 GLN A C 1
ATOM 565 O O . GLN A 1 70 ? -15.233 4.137 22.895 1.00 94.62 70 GLN A O 1
ATOM 570 N N . LEU A 1 71 ? -16.586 2.588 23.786 1.00 93.88 71 LEU A N 1
ATOM 571 C CA . LEU A 1 71 ? -16.415 1.632 22.690 1.00 93.88 71 LEU A CA 1
ATOM 572 C C . LEU A 1 71 ? -16.997 2.153 21.372 1.00 93.88 71 LEU A C 1
ATOM 574 O O . LEU A 1 71 ? -16.381 1.980 20.320 1.00 93.88 71 LEU A O 1
ATOM 578 N N . GLY A 1 72 ? -18.149 2.825 21.421 1.00 94.31 72 GLY A N 1
ATOM 579 C CA . GLY A 1 72 ? -18.743 3.484 20.259 1.00 94.31 72 GLY A CA 1
ATOM 580 C C . GLY A 1 72 ? -17.832 4.562 19.666 1.00 94.31 72 GLY A C 1
ATOM 581 O O . GLY A 1 72 ? -17.620 4.592 18.452 1.00 94.31 72 GLY A O 1
ATOM 582 N N . GLU A 1 73 ? -17.237 5.403 20.514 1.00 96.38 73 GLU A N 1
ATOM 583 C CA . GLU A 1 73 ? -16.259 6.417 20.097 1.00 96.38 73 GLU A CA 1
ATOM 584 C C . GLU A 1 73 ? -15.006 5.784 19.477 1.00 96.38 73 GLU A C 1
ATOM 586 O O . GLU A 1 73 ? -14.576 6.192 18.393 1.00 96.38 73 GLU A O 1
ATOM 591 N N . ALA A 1 74 ? -14.456 4.747 20.117 1.00 96.00 74 ALA A N 1
ATOM 592 C CA . ALA A 1 74 ? -13.296 4.015 19.615 1.00 96.00 74 ALA A CA 1
ATOM 593 C C . ALA A 1 74 ? -13.578 3.357 18.254 1.00 96.00 74 ALA A C 1
ATOM 595 O O . ALA A 1 74 ? -12.751 3.446 17.341 1.00 96.00 74 ALA A O 1
ATOM 596 N N . ARG A 1 75 ? -14.764 2.755 18.080 1.00 97.62 75 ARG A N 1
ATOM 597 C CA . ARG A 1 75 ? -15.207 2.189 16.800 1.00 97.62 75 ARG A CA 1
ATOM 598 C C . ARG A 1 75 ? -15.251 3.259 15.719 1.00 97.62 75 ARG A C 1
ATOM 600 O O . ARG A 1 75 ? -14.690 3.056 14.646 1.00 97.62 75 ARG A O 1
ATOM 607 N N . GLU A 1 76 ? -15.863 4.411 15.979 1.00 98.12 76 GLU A N 1
ATOM 608 C CA . GLU A 1 76 ? -15.945 5.467 14.965 1.00 98.12 76 GLU A CA 1
ATOM 609 C C . GLU A 1 76 ? -14.587 6.088 14.634 1.00 98.12 76 GLU A C 1
ATOM 611 O O . GLU A 1 76 ? -14.290 6.362 13.467 1.00 98.12 76 GLU A O 1
ATOM 616 N N . GLN A 1 77 ? -13.705 6.240 15.622 1.00 98.00 77 GLN A N 1
ATOM 617 C CA . GLN A 1 77 ? -12.325 6.637 15.366 1.00 98.00 77 GLN A CA 1
ATOM 618 C C . GLN A 1 77 ? -11.607 5.610 14.477 1.00 98.00 77 GLN A C 1
ATOM 620 O O . GLN A 1 77 ? -10.888 5.994 13.549 1.00 98.00 77 GLN A O 1
ATOM 625 N N . GLN A 1 78 ? -11.809 4.315 14.724 1.00 98.00 78 GLN A N 1
ATOM 626 C CA . GLN A 1 78 ? -11.216 3.250 13.923 1.00 98.00 78 GLN A CA 1
ATOM 627 C C . GLN A 1 78 ? -11.783 3.225 12.493 1.00 98.00 78 GLN A C 1
ATOM 629 O O . GLN A 1 78 ? -11.016 3.108 11.538 1.00 98.00 78 GLN A O 1
ATOM 634 N N . ARG A 1 79 ? -13.092 3.436 12.304 1.00 98.38 79 ARG A N 1
ATOM 635 C CA . ARG A 1 79 ? -13.715 3.545 10.970 1.00 98.38 79 ARG A CA 1
ATOM 636 C C . ARG A 1 79 ? -13.125 4.686 10.148 1.00 98.38 79 ARG A C 1
ATOM 638 O O . ARG A 1 79 ? -12.827 4.505 8.969 1.00 98.38 79 ARG A O 1
ATOM 645 N N . ARG A 1 80 ? -12.883 5.843 10.773 1.00 98.38 80 ARG A N 1
ATOM 646 C CA . ARG A 1 80 ? -12.191 6.970 10.120 1.00 98.38 80 ARG A CA 1
ATOM 647 C C . ARG A 1 80 ? -10.763 6.604 9.717 1.00 98.38 80 ARG A C 1
ATOM 649 O O . ARG A 1 80 ? -10.332 6.977 8.630 1.00 98.38 80 ARG A O 1
ATOM 656 N N . GLN A 1 81 ? -10.037 5.859 10.550 1.00 98.06 81 GLN A N 1
ATOM 657 C CA . GLN A 1 81 ? -8.693 5.381 10.203 1.00 98.06 81 GLN A CA 1
ATOM 658 C C . GLN A 1 81 ? -8.713 4.420 9.010 1.00 98.06 81 GLN A C 1
ATOM 660 O O . GLN A 1 81 ? -7.888 4.569 8.111 1.00 98.06 81 GLN A O 1
ATOM 665 N N . VAL A 1 82 ? -9.673 3.490 8.960 1.00 98.62 82 VAL A N 1
ATOM 666 C CA . VAL A 1 82 ? -9.866 2.587 7.812 1.00 98.62 82 VAL A CA 1
ATOM 667 C C . VAL A 1 82 ? -10.161 3.378 6.540 1.00 98.62 82 VAL A C 1
ATOM 669 O O . VAL A 1 82 ? -9.519 3.147 5.518 1.00 98.62 82 VAL A O 1
ATOM 672 N N . ALA A 1 83 ? -11.076 4.349 6.602 1.00 98.38 83 ALA A N 1
ATOM 673 C CA . ALA A 1 83 ? -11.404 5.199 5.460 1.00 98.38 83 ALA A CA 1
ATOM 674 C C . ALA A 1 83 ? -10.178 5.982 4.956 1.00 98.38 83 ALA A C 1
ATOM 676 O O . ALA A 1 83 ? -9.894 5.991 3.759 1.00 98.38 83 ALA A O 1
ATOM 677 N N . ASN A 1 84 ? -9.404 6.580 5.864 1.00 98.25 84 ASN A N 1
ATOM 678 C CA . ASN A 1 84 ? -8.186 7.310 5.510 1.00 98.25 84 ASN A CA 1
ATOM 679 C C . ASN A 1 84 ? -7.120 6.394 4.890 1.00 98.25 84 ASN A C 1
ATOM 681 O O . ASN A 1 84 ? -6.505 6.763 3.890 1.00 98.25 84 ASN A O 1
ATOM 685 N N . ALA A 1 85 ? -6.922 5.194 5.442 1.00 97.88 85 ALA A N 1
ATOM 686 C CA . ALA A 1 85 ? -5.982 4.219 4.898 1.00 97.88 85 ALA A CA 1
ATOM 687 C C . ALA A 1 85 ? -6.415 3.718 3.508 1.00 97.88 85 ALA A C 1
ATOM 689 O O . ALA A 1 85 ? -5.579 3.557 2.622 1.00 97.88 85 ALA A O 1
ATOM 690 N N . ALA A 1 86 ? -7.720 3.536 3.279 1.00 97.69 86 ALA A N 1
ATOM 691 C CA . ALA A 1 86 ? -8.253 3.185 1.964 1.00 97.69 86 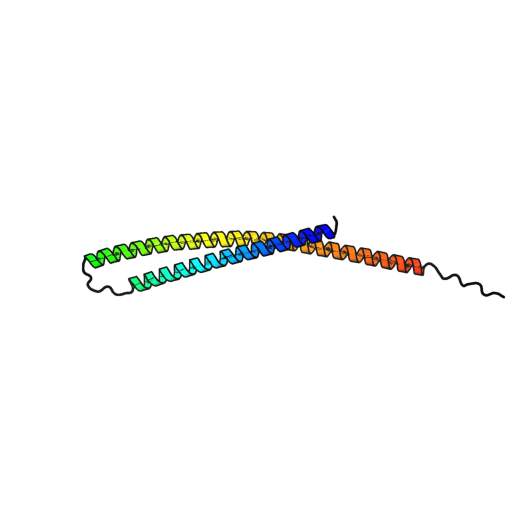ALA A CA 1
ATOM 692 C C . ALA A 1 86 ? -7.995 4.293 0.928 1.00 97.69 86 ALA A C 1
ATOM 694 O O . ALA A 1 86 ? -7.539 4.005 -0.179 1.00 97.69 86 ALA A O 1
ATOM 695 N N . LEU A 1 87 ? -8.207 5.562 1.296 1.00 98.25 87 LEU A N 1
ATOM 696 C CA . LEU A 1 87 ? -7.903 6.707 0.430 1.00 98.25 87 LEU A CA 1
ATOM 697 C C . LEU A 1 87 ? -6.406 6.802 0.099 1.00 98.25 87 LEU A C 1
ATOM 699 O O . LEU A 1 87 ? -6.048 7.036 -1.056 1.00 98.25 87 LEU A O 1
ATOM 703 N N . ALA A 1 88 ? -5.530 6.586 1.085 1.00 97.75 88 ALA A N 1
ATOM 704 C CA . ALA A 1 88 ? -4.083 6.553 0.870 1.00 97.75 88 ALA A CA 1
ATOM 705 C C . ALA A 1 88 ? -3.675 5.416 -0.084 1.00 97.75 88 ALA A C 1
ATOM 707 O O . ALA A 1 88 ? -2.915 5.636 -1.031 1.00 97.75 88 ALA A O 1
ATOM 708 N N . CYS A 1 89 ? -4.245 4.224 0.109 1.00 97.88 89 CYS A N 1
ATOM 709 C CA . CYS A 1 89 ? -4.016 3.063 -0.746 1.00 97.88 89 CYS A CA 1
ATOM 710 C C . CYS A 1 89 ? -4.439 3.328 -2.202 1.00 97.88 89 CYS A C 1
ATOM 712 O O . CYS A 1 89 ? -3.656 3.080 -3.123 1.00 97.88 89 CYS A O 1
ATOM 714 N N . GLU A 1 90 ? -5.621 3.911 -2.432 1.00 97.75 90 GLU A N 1
ATOM 715 C CA . GLU A 1 90 ? -6.073 4.279 -3.782 1.00 97.75 90 GLU A CA 1
ATOM 716 C C . GLU A 1 90 ? -5.200 5.371 -4.417 1.00 97.75 90 GLU A C 1
ATOM 718 O O . GLU A 1 90 ? -4.893 5.305 -5.611 1.00 97.75 90 GLU A O 1
ATOM 723 N N . ALA A 1 91 ? -4.720 6.341 -3.634 1.00 98.19 91 ALA A N 1
ATOM 724 C CA . ALA A 1 91 ? -3.789 7.350 -4.133 1.00 98.19 91 ALA A CA 1
ATOM 725 C C . ALA A 1 91 ? -2.459 6.723 -4.593 1.00 98.19 91 ALA A C 1
ATOM 727 O O . ALA A 1 91 ? -1.955 7.045 -5.674 1.00 98.19 91 ALA A O 1
ATOM 728 N N . GLU A 1 92 ? -1.882 5.804 -3.809 1.00 97.94 92 GLU A N 1
ATOM 729 C CA . GLU A 1 92 ? -0.666 5.087 -4.215 1.00 97.94 92 GLU A CA 1
ATOM 730 C C . GLU A 1 92 ? -0.902 4.132 -5.389 1.00 97.94 92 GLU A C 1
ATOM 732 O O . GLU A 1 92 ? -0.021 3.990 -6.246 1.00 97.94 92 GLU A O 1
ATOM 737 N N . ARG A 1 93 ? -2.091 3.525 -5.480 1.00 98.19 93 ARG A N 1
ATOM 738 C CA . ARG A 1 93 ? -2.507 2.712 -6.626 1.00 98.19 93 ARG A CA 1
ATOM 739 C C . ARG A 1 93 ? -2.542 3.543 -7.902 1.00 98.19 93 ARG A C 1
ATOM 741 O O . ARG A 1 93 ? -1.964 3.127 -8.904 1.00 98.19 93 ARG A O 1
ATOM 748 N N . GLY A 1 94 ? -3.156 4.727 -7.867 1.00 98.00 94 GLY A N 1
ATOM 749 C CA . GLY A 1 94 ? -3.181 5.656 -8.999 1.00 98.00 94 GLY A CA 1
ATOM 750 C C . GLY A 1 94 ? -1.771 6.027 -9.463 1.00 98.00 94 GLY A C 1
ATOM 751 O O . GLY A 1 94 ? -1.441 5.882 -10.640 1.00 98.00 94 GLY A O 1
ATOM 752 N N . ARG A 1 95 ? -0.893 6.393 -8.522 1.00 97.81 95 ARG A N 1
ATOM 753 C CA . ARG A 1 95 ? 0.523 6.669 -8.812 1.00 97.81 95 ARG A CA 1
ATOM 754 C C . ARG A 1 95 ? 1.251 5.464 -9.425 1.00 97.81 95 ARG A C 1
ATOM 756 O O . ARG A 1 95 ? 2.055 5.646 -10.339 1.00 97.81 95 ARG A O 1
ATOM 763 N N . LEU A 1 96 ? 0.969 4.241 -8.967 1.00 98.25 96 LEU A N 1
ATOM 764 C CA . LEU A 1 96 ? 1.545 3.015 -9.534 1.00 98.25 96 LEU A CA 1
ATOM 765 C C . LEU A 1 96 ? 1.090 2.782 -10.975 1.00 98.25 96 LEU A C 1
ATOM 767 O O . LEU A 1 96 ? 1.908 2.416 -11.817 1.00 98.25 96 LEU A O 1
ATOM 771 N N . VAL A 1 97 ? -0.192 3.005 -11.271 1.00 98.19 97 VAL A N 1
ATOM 772 C CA . VAL A 1 97 ? -0.716 2.882 -12.638 1.00 98.19 97 VAL A CA 1
ATOM 773 C C . VAL A 1 97 ? -0.009 3.854 -13.581 1.00 98.19 97 VAL A C 1
ATOM 775 O O . VAL A 1 97 ? 0.422 3.441 -14.657 1.00 98.19 97 VAL A O 1
ATOM 778 N N . GLU A 1 98 ? 0.180 5.108 -13.177 1.00 97.31 98 GLU A N 1
ATOM 779 C CA . GLU A 1 98 ? 0.891 6.090 -14.004 1.00 97.31 98 GLU A CA 1
ATOM 780 C C . GLU A 1 98 ? 2.371 5.736 -14.195 1.00 97.31 98 GLU A C 1
ATOM 782 O O . GLU A 1 98 ? 2.883 5.798 -15.315 1.00 97.31 98 GLU A O 1
ATOM 787 N N . ALA A 1 99 ? 3.054 5.279 -13.141 1.00 97.06 99 ALA A N 1
ATOM 788 C CA . ALA A 1 99 ? 4.439 4.823 -13.248 1.00 97.06 99 ALA A CA 1
ATOM 789 C C . ALA A 1 99 ? 4.579 3.631 -14.215 1.00 97.06 99 ALA A C 1
ATOM 791 O O . ALA A 1 99 ? 5.460 3.643 -15.077 1.00 97.06 99 ALA A O 1
ATOM 792 N N . ARG A 1 100 ? 3.665 2.654 -14.133 1.00 97.12 100 ARG A N 1
ATOM 793 C CA . ARG A 1 100 ? 3.588 1.501 -15.048 1.00 97.12 100 ARG A CA 1
ATOM 794 C C . ARG A 1 100 ? 3.373 1.916 -16.494 1.00 97.12 100 ARG A C 1
ATOM 796 O O . ARG A 1 100 ? 4.053 1.419 -17.387 1.00 97.12 100 ARG A O 1
ATOM 803 N N . ARG A 1 101 ? 2.441 2.843 -16.735 1.00 96.81 101 ARG A N 1
ATOM 804 C CA . ARG A 1 101 ? 2.189 3.391 -18.076 1.00 96.81 101 ARG A CA 1
ATOM 805 C C . ARG A 1 101 ? 3.448 4.050 -18.635 1.00 96.81 101 ARG A C 1
ATOM 807 O O . ARG A 1 101 ? 3.820 3.771 -19.771 1.00 96.81 101 ARG A O 1
ATOM 814 N N . GLY A 1 102 ? 4.128 4.867 -17.831 1.00 94.44 102 GLY A N 1
ATOM 815 C CA . GLY A 1 102 ? 5.388 5.502 -18.214 1.00 94.44 102 GLY A CA 1
ATOM 816 C C . GLY A 1 102 ? 6.481 4.490 -18.570 1.00 94.44 102 GLY A C 1
ATOM 817 O O . GLY A 1 102 ? 7.095 4.610 -19.630 1.00 94.44 102 GLY A O 1
ATOM 818 N N . ALA A 1 103 ? 6.696 3.474 -17.730 1.00 95.00 103 ALA A N 1
ATOM 819 C CA . ALA A 1 103 ? 7.674 2.415 -17.986 1.00 95.00 103 ALA A CA 1
ATOM 820 C C . ALA A 1 103 ? 7.380 1.662 -19.297 1.00 95.00 103 ALA A C 1
ATOM 822 O O . ALA A 1 103 ? 8.260 1.559 -20.153 1.00 95.00 103 ALA A O 1
ATOM 823 N N . ALA A 1 104 ? 6.122 1.264 -19.520 1.00 95.25 104 ALA A N 1
ATOM 824 C CA . ALA A 1 104 ? 5.698 0.569 -20.736 1.00 95.25 104 ALA A CA 1
ATOM 825 C C . ALA A 1 104 ? 5.902 1.403 -22.018 1.00 95.25 104 ALA A C 1
ATOM 827 O O . ALA A 1 104 ?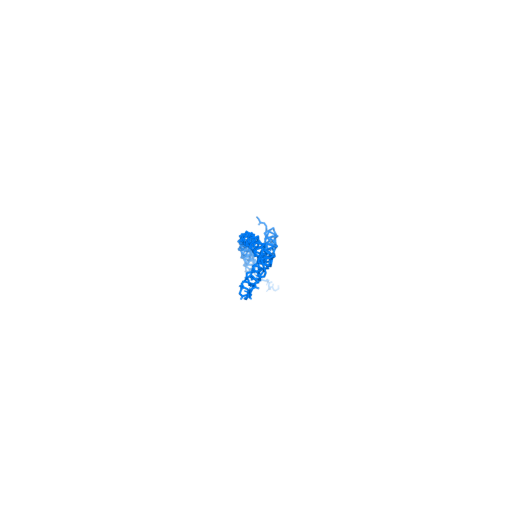 6.219 0.861 -23.078 1.00 95.25 104 ALA A O 1
ATOM 828 N N . VAL A 1 105 ? 5.742 2.730 -21.949 1.00 96.06 105 VAL A N 1
ATOM 829 C CA . VAL A 1 105 ? 6.031 3.619 -23.089 1.00 96.06 105 VAL A CA 1
ATOM 830 C C . VAL A 1 105 ? 7.523 3.603 -23.429 1.00 96.06 105 VAL A C 1
ATOM 832 O O . VAL A 1 105 ? 7.882 3.469 -24.601 1.00 96.06 105 VAL A O 1
ATOM 835 N N . TYR A 1 106 ? 8.400 3.708 -22.426 1.00 93.88 106 TYR A N 1
ATOM 836 C CA . TYR A 1 106 ? 9.848 3.681 -22.655 1.00 93.88 106 TYR A CA 1
ATOM 837 C C . TYR A 1 106 ? 10.354 2.314 -23.111 1.00 93.88 106 TYR A C 1
ATOM 839 O O . TYR A 1 106 ? 11.289 2.256 -23.908 1.00 93.88 106 TYR A O 1
ATOM 847 N N . GLU A 1 107 ? 9.734 1.231 -22.647 1.00 93.19 107 GLU A N 1
ATOM 848 C CA . GLU A 1 107 ? 9.989 -0.124 -23.130 1.00 93.19 107 GLU A CA 1
ATOM 849 C C . GLU A 1 107 ? 9.685 -0.242 -24.628 1.00 93.19 107 GLU A C 1
ATOM 851 O O . GLU A 1 107 ? 10.596 -0.501 -25.412 1.00 93.19 107 GLU A O 1
ATOM 856 N N . ARG A 1 108 ? 8.462 0.101 -25.056 1.00 94.44 108 ARG A N 1
ATOM 857 C CA . ARG A 1 108 ? 8.078 0.069 -26.480 1.00 94.44 108 ARG A CA 1
ATOM 858 C C . ARG A 1 108 ? 8.977 0.936 -27.357 1.00 94.44 108 ARG A C 1
ATOM 860 O O . ARG A 1 108 ? 9.340 0.538 -28.466 1.00 94.44 108 ARG A O 1
ATOM 867 N N . LEU A 1 109 ? 9.344 2.127 -26.878 1.00 93.44 109 LEU A N 1
ATOM 868 C CA . LEU A 1 109 ? 10.250 3.011 -27.611 1.00 93.44 109 LEU A CA 1
ATOM 869 C C . LEU A 1 109 ? 11.649 2.392 -27.734 1.00 93.44 109 LEU A C 1
ATOM 871 O O . LEU A 1 109 ? 12.269 2.484 -28.793 1.00 93.44 109 LEU A O 1
ATOM 875 N N . SER A 1 110 ? 12.136 1.745 -26.671 1.00 90.88 110 SER A N 1
ATOM 876 C CA . SER A 1 110 ? 13.425 1.048 -26.673 1.00 90.88 110 SER A CA 1
ATOM 877 C C . SER A 1 110 ? 13.428 -0.110 -27.663 1.00 90.88 110 SER A C 1
ATOM 879 O O . SER A 1 110 ? 14.387 -0.250 -28.420 1.00 90.88 110 SER A O 1
ATOM 881 N N . ASP A 1 111 ? 12.355 -0.894 -27.705 1.00 91.19 111 ASP A N 1
ATOM 882 C CA . ASP A 1 111 ? 12.231 -2.032 -28.617 1.00 91.19 111 ASP A CA 1
ATOM 883 C C . ASP A 1 111 ? 12.170 -1.581 -30.076 1.00 91.19 111 ASP A C 1
ATOM 885 O O . ASP A 1 111 ? 12.832 -2.159 -30.940 1.00 91.19 111 ASP A O 1
ATOM 889 N N . THR A 1 112 ? 11.440 -0.494 -30.342 1.00 92.44 112 THR A N 1
ATOM 890 C CA . THR A 1 112 ? 11.333 0.098 -31.682 1.00 92.44 112 THR A CA 1
ATOM 891 C C . THR A 1 112 ? 12.692 0.599 -32.174 1.00 92.44 112 THR A C 1
ATOM 893 O O . THR A 1 112 ? 13.078 0.323 -33.311 1.00 92.44 112 THR A O 1
ATOM 896 N N . LEU A 1 113 ? 13.453 1.302 -31.324 1.00 89.75 113 LEU A N 1
ATOM 897 C CA . LEU A 1 113 ? 14.802 1.748 -31.684 1.00 89.75 113 LEU A CA 1
ATOM 898 C C . LEU A 1 113 ? 15.756 0.567 -31.884 1.00 89.75 113 LEU A C 1
ATOM 900 O O . LEU A 1 113 ? 16.477 0.546 -32.874 1.00 89.75 113 LEU A O 1
ATOM 904 N N . ALA A 1 114 ? 15.727 -0.436 -31.006 1.00 88.81 114 ALA A N 1
ATOM 905 C CA . ALA A 1 114 ? 16.575 -1.618 -31.142 1.00 88.81 114 ALA A CA 1
ATOM 906 C C . ALA A 1 114 ? 16.244 -2.438 -32.404 1.00 88.81 114 ALA A C 1
ATOM 908 O O . ALA A 1 114 ? 17.129 -3.041 -33.008 1.00 88.81 114 ALA A O 1
ATOM 909 N N . ALA A 1 115 ? 14.976 -2.492 -32.820 1.00 92.12 115 ALA A N 1
ATOM 910 C CA . ALA A 1 115 ? 14.580 -3.095 -34.092 1.00 92.12 115 ALA A CA 1
ATOM 911 C C . ALA A 1 115 ? 15.136 -2.309 -35.289 1.00 92.12 115 ALA A C 1
ATOM 913 O O . ALA A 1 115 ? 15.705 -2.905 -36.201 1.00 92.12 115 ALA A O 1
ATOM 914 N N . ARG A 1 116 ? 15.046 -0.975 -35.253 1.00 91.50 116 ARG A N 1
ATOM 915 C CA . ARG A 1 116 ? 15.599 -0.110 -36.300 1.00 91.50 116 ARG A CA 1
ATOM 916 C C . ARG A 1 116 ? 17.122 -0.230 -36.414 1.00 91.50 116 ARG A C 1
ATOM 918 O O . ARG A 1 116 ? 17.629 -0.377 -37.519 1.00 91.50 116 ARG A O 1
ATOM 925 N N . GLU A 1 117 ? 17.837 -0.217 -35.290 1.00 90.44 117 GLU A N 1
ATOM 926 C CA . GLU A 1 117 ? 19.301 -0.361 -35.265 1.00 90.44 117 GLU A CA 1
ATOM 927 C C . GLU A 1 117 ? 19.753 -1.711 -35.846 1.00 90.44 117 GLU A C 1
ATOM 929 O O . GLU A 1 117 ? 20.754 -1.765 -36.559 1.00 90.44 117 GLU A O 1
ATOM 934 N N . ARG A 1 118 ? 18.999 -2.791 -35.592 1.00 91.56 118 ARG A N 1
ATOM 935 C CA . ARG A 1 118 ? 19.252 -4.110 -36.193 1.00 91.56 118 ARG A CA 1
ATOM 936 C C . ARG A 1 118 ? 19.046 -4.101 -37.705 1.00 91.56 118 ARG A C 1
ATOM 938 O O . ARG A 1 118 ? 19.947 -4.519 -38.419 1.00 91.56 118 ARG A O 1
ATOM 945 N N . ALA A 1 119 ? 17.935 -3.546 -38.188 1.00 93.44 119 ALA A N 1
ATOM 946 C CA . ALA A 1 119 ? 17.663 -3.451 -39.623 1.00 93.44 119 ALA A CA 1
ATOM 947 C C . ALA A 1 119 ? 18.723 -2.611 -40.368 1.00 93.44 119 ALA A C 1
ATOM 949 O O . ALA A 1 119 ? 19.181 -2.987 -41.443 1.00 93.44 119 ALA A O 1
ATOM 950 N N . GLU A 1 120 ? 19.166 -1.493 -39.781 1.00 93.25 120 GLU A N 1
ATOM 951 C CA . GLU A 1 120 ? 20.240 -0.659 -40.342 1.00 93.25 120 GLU A CA 1
ATOM 952 C C . GLU A 1 120 ? 21.610 -1.366 -40.314 1.00 93.25 120 GLU A C 1
ATOM 954 O O . GLU A 1 120 ? 22.456 -1.129 -41.177 1.00 93.25 120 GLU A O 1
ATOM 959 N N . ALA A 1 121 ? 21.872 -2.223 -39.323 1.00 91.88 121 ALA A N 1
ATOM 960 C CA . ALA A 1 121 ? 23.082 -3.044 -39.284 1.00 91.88 121 ALA A CA 1
ATOM 961 C C . ALA A 1 121 ? 23.047 -4.171 -40.329 1.00 91.88 121 ALA A C 1
ATOM 963 O O . ALA A 1 121 ? 24.031 -4.363 -41.036 1.00 91.88 121 ALA A O 1
ATOM 964 N N . GLU A 1 122 ? 21.913 -4.861 -40.469 1.00 91.62 122 GLU A N 1
ATOM 965 C CA . GLU A 1 122 ? 21.698 -5.909 -41.475 1.00 91.62 122 GLU A CA 1
ATOM 966 C C . GLU A 1 122 ? 21.825 -5.355 -42.898 1.00 91.62 122 GLU A C 1
ATOM 968 O O . GLU A 1 122 ? 22.551 -5.921 -43.711 1.00 91.62 122 GLU A O 1
ATOM 973 N N . SER A 1 123 ? 21.209 -4.202 -43.183 1.00 92.19 123 SER A N 1
ATOM 974 C CA . SER A 1 123 ? 21.314 -3.550 -44.494 1.00 92.19 123 SER A CA 1
ATOM 975 C C . SER A 1 123 ? 22.748 -3.137 -44.836 1.00 92.19 123 SER A C 1
ATOM 977 O O . SER A 1 123 ? 23.152 -3.269 -45.990 1.00 92.19 123 SER A O 1
ATOM 979 N N . ARG A 1 124 ? 23.532 -2.666 -43.855 1.00 91.19 124 ARG A N 1
ATOM 980 C CA . ARG A 1 124 ? 24.955 -2.346 -44.063 1.00 91.19 124 ARG A CA 1
ATOM 981 C C . ARG A 1 124 ? 25.785 -3.595 -44.333 1.00 91.19 124 ARG A C 1
ATOM 983 O O . ARG A 1 124 ? 26.532 -3.609 -45.302 1.00 91.19 124 ARG A O 1
ATOM 990 N N . ALA A 1 125 ? 25.602 -4.645 -43.533 1.00 90.75 125 ALA A N 1
ATOM 991 C CA . ALA A 1 125 ? 26.301 -5.912 -43.727 1.00 90.75 125 ALA A CA 1
ATOM 992 C C . ALA A 1 125 ? 25.986 -6.533 -45.099 1.00 90.75 125 ALA A C 1
ATOM 994 O O . ALA A 1 125 ? 26.877 -7.058 -45.759 1.00 90.75 125 ALA A O 1
ATOM 995 N N . GLN A 1 126 ? 24.733 -6.438 -45.556 1.00 86.56 126 GLN A N 1
ATOM 996 C CA . GLN A 1 126 ? 24.349 -6.887 -46.893 1.00 86.56 126 GLN A CA 1
ATOM 997 C C . GLN A 1 126 ? 25.012 -6.050 -47.996 1.00 86.56 126 GLN A C 1
ATOM 999 O O . GLN A 1 126 ? 25.543 -6.622 -48.942 1.00 86.56 126 GLN A O 1
ATOM 1004 N N . GLY A 1 127 ? 25.047 -4.721 -47.855 1.00 88.81 127 GLY A N 1
ATOM 1005 C CA . GLY A 1 127 ? 25.738 -3.846 -48.807 1.00 88.81 127 GLY A CA 1
ATOM 1006 C C . GLY A 1 127 ? 27.236 -4.148 -48.925 1.00 88.81 127 GLY A C 1
ATOM 1007 O O . GLY A 1 127 ? 27.755 -4.215 -50.035 1.00 88.81 127 GLY A O 1
ATOM 1008 N N . GLU A 1 128 ? 27.914 -4.405 -47.802 1.00 87.31 128 GLU A N 1
ATOM 1009 C CA . GLU A 1 128 ? 29.329 -4.810 -47.785 1.00 87.31 128 GLU A CA 1
ATOM 1010 C C . GLU A 1 128 ? 29.545 -6.155 -48.508 1.00 87.31 128 GLU A C 1
ATOM 1012 O O . GLU A 1 128 ? 30.493 -6.308 -49.280 1.00 87.31 128 GLU A O 1
ATOM 1017 N N . LEU A 1 129 ? 28.650 -7.132 -48.310 1.00 83.19 129 LEU A N 1
ATOM 1018 C CA . LEU A 1 129 ? 28.700 -8.419 -49.015 1.00 83.19 129 LEU A CA 1
ATOM 1019 C C . LEU A 1 129 ? 28.493 -8.262 -50.529 1.00 83.19 129 LEU A C 1
ATOM 1021 O O . LEU A 1 129 ? 29.204 -8.901 -51.308 1.00 83.19 129 LEU A O 1
ATOM 1025 N N . ASP A 1 130 ? 27.555 -7.408 -50.941 1.00 84.25 130 ASP A N 1
ATOM 1026 C CA . ASP A 1 130 ? 27.274 -7.138 -52.351 1.00 84.25 130 ASP A CA 1
ATOM 1027 C C . ASP A 1 130 ? 28.447 -6.404 -53.030 1.00 84.25 130 ASP A C 1
ATOM 1029 O O . ASP A 1 130 ? 28.827 -6.766 -54.145 1.00 84.25 130 ASP A O 1
ATOM 1033 N N . GLU A 1 131 ? 29.084 -5.438 -52.357 1.00 81.06 131 GLU A N 1
ATOM 1034 C CA . GLU A 1 131 ? 30.280 -4.733 -52.848 1.00 81.06 131 GLU A CA 1
ATOM 1035 C C . GLU A 1 131 ? 31.464 -5.697 -53.038 1.00 81.06 131 GLU A C 1
ATOM 1037 O O . GLU A 1 131 ? 32.103 -5.720 -54.094 1.00 81.06 131 GLU A O 1
ATOM 1042 N N . HIS A 1 132 ? 31.709 -6.585 -52.070 1.00 72.50 132 HIS A N 1
ATOM 1043 C CA . HIS A 1 132 ? 32.729 -7.628 -52.198 1.00 72.50 132 HIS A CA 1
ATOM 1044 C C . HIS A 1 132 ? 32.401 -8.674 -53.277 1.00 72.50 132 HIS A C 1
ATOM 1046 O O . HIS A 1 132 ? 33.319 -9.221 -53.892 1.00 72.50 132 HIS A O 1
ATOM 1052 N N . GLY A 1 133 ? 31.119 -8.945 -53.539 1.00 70.56 133 GLY A N 1
ATOM 1053 C CA . GLY A 1 133 ? 30.669 -9.832 -54.615 1.00 70.56 133 GLY A CA 1
ATOM 1054 C C . GLY A 1 133 ? 30.781 -9.223 -56.020 1.00 70.56 133 GLY A C 1
ATOM 1055 O O . GLY A 1 133 ? 30.974 -9.957 -56.989 1.00 70.56 133 GLY A O 1
ATOM 1056 N N . GLN A 1 134 ? 30.704 -7.893 -56.139 1.00 64.25 134 GLN A N 1
ATOM 1057 C CA . GLN A 1 134 ? 30.791 -7.148 -57.404 1.00 64.25 134 GLN A CA 1
ATOM 1058 C C . GLN A 1 134 ? 32.225 -6.838 -57.857 1.00 64.25 134 GLN A C 1
ATOM 1060 O O . GLN A 1 134 ? 32.416 -6.352 -58.972 1.00 64.25 134 GLN A O 1
ATOM 1065 N N . HIS A 1 135 ? 33.236 -7.160 -57.048 1.00 60.66 135 HIS A N 1
ATOM 1066 C CA . HIS A 1 135 ? 34.631 -7.210 -57.480 1.00 60.66 135 HIS A CA 1
ATOM 1067 C C . HIS A 1 135 ? 34.976 -8.631 -57.965 1.00 60.66 135 HIS A C 1
ATOM 1069 O O . HIS A 1 135 ? 35.474 -9.442 -57.176 1.00 60.66 135 HIS A O 1
ATOM 1075 N N . PRO A 1 136 ? 34.738 -8.988 -59.249 1.00 53.81 136 PRO A N 1
ATOM 1076 C CA . PRO A 1 136 ? 35.201 -10.263 -59.770 1.00 53.81 136 PRO A CA 1
ATOM 1077 C C . PRO A 1 136 ? 36.718 -10.306 -59.616 1.00 53.81 136 PRO A C 1
ATOM 1079 O O . PRO A 1 136 ? 37.424 -9.396 -60.053 1.00 53.81 136 PRO A O 1
ATOM 1082 N N . ARG A 1 137 ? 37.222 -11.375 -58.988 1.00 56.31 137 ARG A N 1
ATOM 1083 C CA . ARG A 1 137 ? 38.645 -11.710 -59.027 1.00 56.31 137 ARG A CA 1
ATOM 1084 C C . ARG A 1 137 ? 39.070 -11.684 -60.490 1.00 56.31 137 ARG A C 1
ATOM 1086 O O . ARG A 1 137 ? 38.651 -12.545 -61.263 1.00 56.31 137 ARG A O 1
ATOM 1093 N N . THR A 1 138 ? 39.858 -10.685 -60.872 1.00 57.34 138 THR A N 1
ATOM 1094 C CA . THR A 1 138 ? 40.524 -10.683 -62.167 1.00 57.34 138 THR A CA 1
ATOM 1095 C C . THR A 1 138 ? 41.345 -11.971 -62.228 1.00 57.34 138 THR A C 1
ATOM 1097 O O . THR A 1 138 ? 42.122 -12.231 -61.303 1.00 57.34 138 THR A O 1
ATOM 1100 N N . PRO A 1 139 ? 41.140 -12.839 -63.235 1.00 52.16 139 PRO A N 1
ATOM 1101 C CA . PRO A 1 139 ? 41.952 -14.030 -63.361 1.00 52.16 139 PRO A CA 1
ATOM 1102 C C . PRO A 1 139 ? 43.378 -13.555 -63.600 1.00 52.16 139 PRO A C 1
ATOM 1104 O O . PRO A 1 139 ? 43.657 -12.868 -64.582 1.00 52.16 139 PRO A O 1
ATOM 1107 N N . THR A 1 140 ? 44.260 -13.880 -62.662 1.00 55.69 140 THR A N 1
ATOM 1108 C CA . THR A 1 140 ? 45.698 -13.721 -62.803 1.00 55.69 140 THR A CA 1
ATOM 1109 C C . THR A 1 140 ? 46.108 -14.399 -64.102 1.00 55.69 140 THR A C 1
ATOM 1111 O O . THR A 1 140 ? 45.898 -15.601 -64.279 1.00 55.69 140 THR A O 1
ATOM 1114 N N . ASP A 1 141 ? 46.643 -13.601 -65.019 1.00 50.59 141 ASP A N 1
ATOM 1115 C CA . ASP A 1 141 ? 47.149 -14.024 -66.315 1.00 50.59 141 ASP A CA 1
ATOM 1116 C C . ASP A 1 141 ? 48.327 -14.987 -66.098 1.00 50.59 141 ASP A C 1
ATOM 1118 O O . ASP A 1 141 ? 49.470 -14.588 -65.888 1.00 50.59 141 ASP A O 1
ATOM 1122 N N . GLN A 1 142 ? 48.029 -16.287 -66.061 1.00 53.97 142 GLN A N 1
ATOM 1123 C CA . GLN A 1 142 ? 49.018 -17.339 -66.239 1.00 53.97 142 GLN A CA 1
ATOM 1124 C C . GLN A 1 142 ? 49.216 -17.541 -67.740 1.00 53.97 142 GLN A C 1
ATOM 1126 O O . GLN A 1 142 ? 48.609 -18.423 -68.352 1.00 53.97 142 GLN A O 1
ATOM 1131 N N . ARG A 1 143 ? 50.099 -16.745 -68.345 1.00 48.78 143 ARG A N 1
ATOM 1132 C CA . ARG A 1 143 ? 50.698 -17.082 -69.637 1.00 48.78 143 ARG A CA 1
ATOM 1133 C C . ARG A 1 143 ? 52.210 -16.881 -69.610 1.00 48.78 143 ARG A C 1
ATOM 1135 O O . ARG A 1 143 ? 52.677 -15.758 -69.679 1.00 48.78 143 ARG A O 1
ATOM 1142 N N . ARG A 1 144 ? 52.872 -18.046 -69.593 1.00 43.03 144 ARG A N 1
ATOM 1143 C CA . ARG A 1 144 ? 54.143 -18.430 -70.237 1.00 43.03 144 ARG A CA 1
ATOM 1144 C C . ARG A 1 144 ? 55.407 -17.638 -69.931 1.00 43.03 144 ARG A C 1
ATOM 1146 O O . ARG A 1 144 ? 55.502 -16.471 -70.349 1.00 43.03 144 ARG A O 1
#

Foldseek 3Di:
DDLVVLVVQLVVLVVQLVVLVVQLVVLVVQLVVLVVVLVVLVVVLVVLVPPDDDPDDPVVVVVSVVVNVVSVVVNVVSVVSNVVSVVSSVVSVVSSVVSVVSSVVSVVVSVVVVVVVVVVVVVVVVVVVVVVVVPPDDPDDPDD